Protein AF-A0A0F8YLY9-F1 (afdb_monomer)

Foldseek 3Di:
DDDDPPDDDPDDDDDPPDLDFWPDFDPDPPQGAWTQTSVCAIEGRDDDPDNYYYDDDDDADEDCADDDADAPDKDWHWHDDPNDTWTWIADSVGDIDTDD

Secondary structure (DSSP, 8-state):
---BTTB-----SS----SSSEEEEES-TTS-SEEEETTS-EEESS--SSSEEESS-----EESSPPPPBTTB-EEEEEEETTEEEEEEE-TT--EEE--

pLDDT: mean 84.48, std 15.86, range [49.5, 98.38]

Sequence (100 aa):
MIFGNNGIVFSTKAAAAETAGNEFNWDAAPNQKMIIQNDGKVGIGIAPKTLFTVEGTITLKEQAAADGDTAGYGQIWVKDNAGTTELWFTTDAGADTKIV

Radius of gyration: 18.36 Å; Cα contacts (8 Å, |Δi|>4): 163; chains: 1; bounding box: 36×34×47 Å

Structure (mmCIF, N/CA/C/O backbone):
data_AF-A0A0F8YLY9-F1
#
_entry.id   AF-A0A0F8YLY9-F1
#
loop_
_atom_site.group_PDB
_atom_site.id
_atom_site.type_symbol
_atom_site.label_atom_id
_atom_site.label_alt_id
_atom_site.label_comp_id
_atom_site.label_asym_id
_atom_site.label_entity_id
_atom_site.label_seq_id
_atom_site.pdbx_PDB_ins_code
_atom_site.Cartn_x
_atom_site.Cartn_y
_atom_site.Cartn_z
_atom_site.occupancy
_atom_site.B_iso_or_equiv
_atom_site.auth_seq_id
_atom_site.auth_comp_id
_atom_site.auth_asym_id
_atom_site.auth_atom_id
_atom_site.pdbx_PDB_model_num
ATOM 1 N N . MET A 1 1 ? 3.164 12.873 -31.960 1.00 57.22 1 MET A N 1
ATOM 2 C CA . MET A 1 1 ? 2.595 12.947 -30.597 1.00 57.22 1 MET A CA 1
ATOM 3 C C . MET A 1 1 ? 1.630 14.116 -30.548 1.00 57.22 1 MET A C 1
ATOM 5 O O . MET A 1 1 ? 2.000 15.186 -31.011 1.00 57.22 1 MET A O 1
ATOM 9 N N . ILE A 1 2 ? 0.402 13.911 -30.067 1.00 56.88 2 ILE A N 1
ATOM 10 C CA . ILE A 1 2 ? -0.565 15.000 -29.873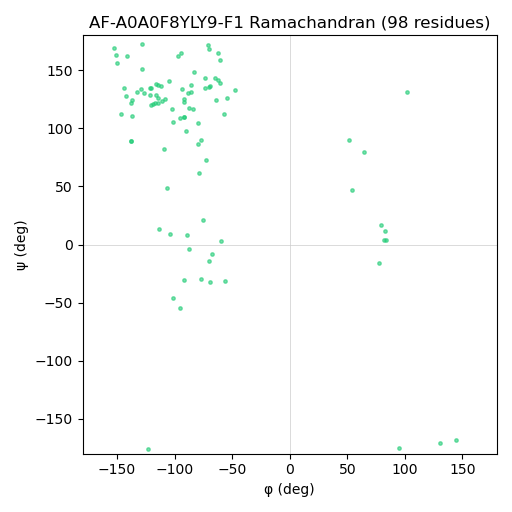 1.00 56.88 2 ILE A CA 1
ATOM 11 C C . ILE A 1 2 ? -0.452 15.427 -28.409 1.00 56.88 2 ILE A C 1
ATOM 13 O O . ILE A 1 2 ? -0.842 14.675 -27.522 1.00 56.88 2 ILE A O 1
ATOM 17 N N . PHE A 1 3 ? 0.109 16.608 -28.163 1.00 63.72 3 PHE A N 1
ATOM 18 C CA . PHE A 1 3 ? 0.046 17.274 -26.864 1.00 63.72 3 PHE A CA 1
ATOM 19 C C . PHE A 1 3 ? -1.204 18.162 -26.873 1.00 63.72 3 PHE A C 1
ATOM 21 O O . PHE A 1 3 ? -1.193 19.239 -27.462 1.00 63.72 3 PHE A O 1
ATOM 28 N N . GLY A 1 4 ? -2.306 17.681 -26.301 1.00 64.25 4 GLY A N 1
ATOM 29 C CA . GLY A 1 4 ? -3.533 18.461 -26.111 1.00 64.25 4 GLY A CA 1
ATOM 30 C C . GLY A 1 4 ? -4.011 18.392 -24.660 1.00 64.25 4 GLY A C 1
ATOM 31 O O . GLY A 1 4 ? -3.491 17.597 -23.879 1.00 64.25 4 GLY A O 1
ATOM 32 N N . ASN A 1 5 ? -5.033 19.180 -24.307 1.00 59.75 5 ASN A N 1
ATOM 33 C CA . ASN A 1 5 ? -5.590 19.319 -22.946 1.00 59.75 5 ASN A CA 1
ATOM 34 C C . ASN A 1 5 ? -6.136 18.020 -22.300 1.00 59.75 5 ASN A C 1
ATOM 36 O O . ASN A 1 5 ? -6.653 18.076 -21.189 1.00 59.75 5 ASN A O 1
ATOM 40 N N . ASN A 1 6 ? -6.011 16.865 -22.963 1.00 62.00 6 ASN A N 1
ATOM 41 C CA . ASN A 1 6 ? -6.535 15.567 -22.528 1.00 62.00 6 ASN A CA 1
ATOM 42 C C . ASN A 1 6 ? -5.434 14.533 -22.194 1.00 62.00 6 ASN A C 1
ATOM 44 O O . ASN A 1 6 ? -5.736 13.352 -22.046 1.00 62.00 6 ASN A O 1
ATOM 48 N N . GLY A 1 7 ? -4.169 14.954 -22.064 1.00 60.94 7 GLY A N 1
ATOM 49 C CA . GLY A 1 7 ? -3.064 14.099 -21.607 1.00 60.94 7 GLY A CA 1
ATOM 50 C C . GLY A 1 7 ? -2.237 13.447 -22.722 1.00 60.94 7 GLY A C 1
ATOM 51 O O . GLY A 1 7 ?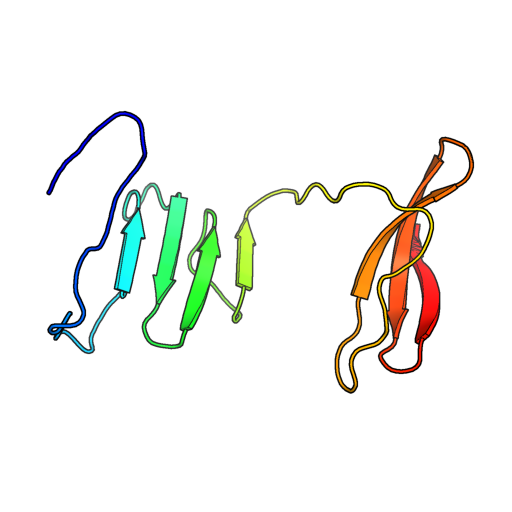 -2.403 13.733 -23.908 1.00 60.94 7 GLY A O 1
ATOM 52 N N . ILE A 1 8 ? -1.289 12.594 -22.323 1.00 73.06 8 ILE A N 1
ATOM 53 C CA . ILE A 1 8 ? -0.389 11.869 -23.231 1.00 73.06 8 ILE A CA 1
ATOM 54 C C . ILE A 1 8 ? -1.063 10.556 -23.657 1.00 73.06 8 ILE A C 1
ATOM 56 O O . ILE A 1 8 ? -1.313 9.692 -22.822 1.00 73.06 8 ILE A O 1
ATOM 60 N N . VAL A 1 9 ? -1.335 10.382 -24.956 1.00 63.72 9 VAL A N 1
ATOM 61 C CA 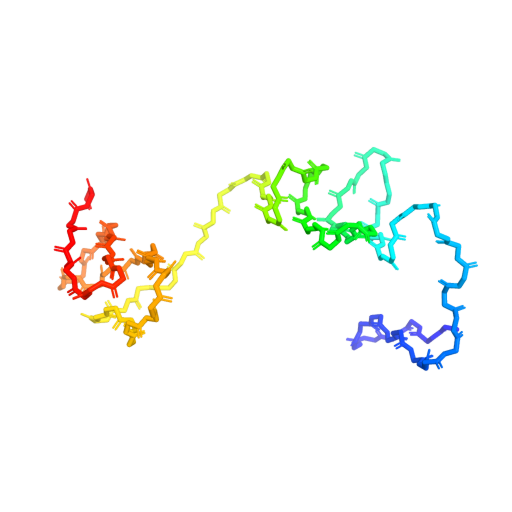. VAL A 1 9 ? -1.887 9.134 -25.519 1.00 63.72 9 VAL A CA 1
ATOM 62 C C . VAL A 1 9 ? -0.773 8.326 -26.186 1.00 63.72 9 VAL A C 1
ATOM 64 O O . VAL A 1 9 ? -0.344 8.649 -27.298 1.00 63.72 9 VAL A O 1
ATOM 67 N N . PHE A 1 10 ? -0.332 7.242 -25.544 1.00 68.75 10 PHE A N 1
ATOM 68 C CA . PHE A 1 10 ? 0.511 6.229 -26.186 1.00 68.75 10 PHE A CA 1
ATOM 69 C C . PHE A 1 10 ? -0.368 5.350 -27.071 1.00 68.75 10 PHE A C 1
ATOM 71 O O . PHE A 1 10 ? -0.964 4.373 -26.624 1.00 68.75 10 PHE A O 1
ATOM 78 N N . SER A 1 11 ? -0.523 5.747 -28.333 1.00 58.72 11 SER A N 1
ATOM 79 C CA . SER A 1 11 ? -1.299 4.979 -29.300 1.00 58.72 11 SER A CA 1
ATOM 80 C C . SER A 1 11 ? -0.403 4.002 -30.065 1.00 58.72 11 SER A C 1
ATOM 82 O O . SER A 1 11 ? 0.518 4.390 -30.778 1.00 58.72 11 SER A O 1
ATOM 84 N N . THR A 1 12 ? -0.792 2.731 -29.962 1.00 49.50 12 THR A N 1
ATOM 85 C CA . THR A 1 12 ? -0.491 1.571 -30.818 1.00 49.50 12 THR A CA 1
ATOM 86 C C . THR A 1 12 ? 0.574 0.564 -30.361 1.00 49.50 12 THR A C 1
ATOM 88 O O . THR A 1 12 ? 1.694 0.867 -29.967 1.00 49.50 12 THR A O 1
ATOM 91 N N . LYS A 1 13 ? 0.141 -0.700 -30.457 1.00 60.00 13 LYS A N 1
ATOM 92 C CA . LYS A 1 13 ? 0.804 -1.968 -30.139 1.00 60.00 13 LYS A CA 1
ATOM 93 C C . LYS A 1 13 ? 1.769 -2.378 -31.263 1.00 60.00 13 LYS A C 1
ATOM 95 O O . LYS A 1 13 ? 1.577 -3.410 -31.900 1.00 60.00 13 LYS A O 1
ATOM 100 N N . ALA A 1 14 ? 2.783 -1.565 -31.534 1.00 51.97 14 ALA A N 1
ATOM 101 C CA . ALA A 1 14 ? 3.901 -1.942 -32.395 1.00 51.97 14 ALA A CA 1
ATOM 102 C C . ALA A 1 14 ? 5.204 -1.448 -31.756 1.00 51.97 14 ALA A C 1
ATOM 104 O O . ALA A 1 14 ? 5.634 -0.330 -31.996 1.00 51.97 14 ALA A O 1
ATOM 105 N N . ALA A 1 15 ? 5.782 -2.303 -30.908 1.00 52.19 15 ALA A N 1
ATOM 106 C CA . ALA A 1 15 ? 7.158 -2.233 -30.426 1.00 52.19 15 ALA A CA 1
ATOM 107 C C . ALA A 1 15 ? 7.619 -0.881 -29.838 1.00 52.19 15 ALA A C 1
ATOM 109 O O . ALA A 1 15 ? 8.311 -0.111 -30.497 1.00 52.19 15 ALA A O 1
ATOM 110 N N . ALA A 1 16 ? 7.438 -0.689 -28.528 1.00 52.62 16 ALA A N 1
ATOM 111 C CA . ALA A 1 16 ? 8.544 -0.114 -27.760 1.00 52.62 16 ALA A CA 1
ATOM 112 C C . ALA A 1 16 ? 9.612 -1.215 -27.628 1.00 52.62 16 ALA A C 1
ATOM 114 O O . ALA A 1 16 ? 9.727 -1.886 -26.608 1.00 52.62 16 ALA A O 1
ATOM 115 N N . ALA A 1 17 ? 10.306 -1.507 -28.728 1.00 64.31 17 ALA A N 1
ATOM 116 C CA . ALA A 1 17 ? 11.495 -2.338 -28.696 1.00 64.31 17 ALA A CA 1
ATOM 117 C C . ALA A 1 17 ? 12.659 -1.469 -28.218 1.00 64.31 17 ALA A C 1
ATOM 119 O O . ALA A 1 17 ? 13.378 -0.904 -29.028 1.00 64.31 17 ALA A O 1
ATOM 120 N N . GLU A 1 18 ? 12.817 -1.383 -26.901 1.00 54.38 18 GLU A N 1
ATOM 121 C CA . GLU A 1 18 ? 14.116 -1.473 -26.237 1.00 54.38 18 GLU A CA 1
ATOM 122 C C . GLU A 1 18 ? 13.889 -2.161 -24.892 1.00 54.38 18 GLU A C 1
ATOM 124 O O . GLU A 1 18 ? 13.249 -1.634 -23.992 1.00 54.38 18 GLU A O 1
ATOM 129 N N . THR A 1 19 ? 14.410 -3.378 -24.754 1.00 53.88 19 THR A N 1
ATOM 130 C CA . THR A 1 19 ? 14.319 -4.208 -23.541 1.00 53.88 19 THR A CA 1
ATOM 131 C C . THR A 1 19 ? 15.277 -3.723 -22.437 1.00 53.88 19 THR A C 1
ATOM 133 O O . THR A 1 19 ? 15.650 -4.479 -21.546 1.00 53.88 19 THR A O 1
ATOM 136 N N . ALA A 1 20 ? 15.708 -2.461 -22.494 1.00 56.50 20 ALA A N 1
ATOM 137 C CA . ALA A 1 20 ? 16.645 -1.853 -21.561 1.00 56.50 20 ALA A CA 1
ATOM 138 C C . ALA A 1 20 ? 16.174 -0.434 -21.202 1.00 56.50 20 ALA A C 1
ATOM 140 O O . ALA A 1 20 ? 16.537 0.530 -21.863 1.00 56.50 20 ALA A O 1
ATOM 141 N N . GLY A 1 21 ? 15.354 -0.294 -20.156 1.00 63.47 21 GLY A N 1
ATOM 142 C CA . GLY A 1 21 ? 14.910 1.016 -19.674 1.00 63.47 21 GLY A CA 1
ATOM 143 C C . GLY A 1 21 ? 13.475 1.039 -19.156 1.00 63.47 21 GLY A C 1
ATOM 144 O O . GLY A 1 21 ? 12.873 -0.004 -18.933 1.00 63.47 21 GLY A O 1
ATOM 145 N N . ASN A 1 22 ? 12.959 2.249 -18.939 1.00 63.09 22 ASN A N 1
ATOM 146 C CA . ASN A 1 22 ? 11.586 2.496 -18.493 1.00 63.09 22 ASN A CA 1
ATOM 147 C C . ASN A 1 22 ? 10.633 2.551 -19.702 1.00 63.09 22 ASN A C 1
ATOM 149 O O . ASN A 1 22 ? 10.885 3.314 -20.634 1.00 63.09 22 ASN A O 1
ATOM 153 N N . GLU A 1 23 ? 9.510 1.837 -19.652 1.00 73.00 23 GLU A N 1
ATOM 154 C CA . GLU A 1 23 ? 8.452 1.823 -20.677 1.00 73.00 23 GLU A CA 1
ATOM 155 C C . GLU A 1 23 ? 7.690 3.144 -20.732 1.00 73.00 23 GLU A C 1
ATOM 157 O O . GLU A 1 23 ? 7.227 3.567 -21.792 1.00 73.00 23 GLU A O 1
ATOM 162 N N . PHE A 1 24 ? 7.552 3.803 -19.582 1.00 74.25 24 PHE A N 1
ATOM 163 C CA . PHE A 1 24 ? 6.987 5.138 -19.470 1.00 74.25 24 PHE A CA 1
ATOM 164 C C . PHE A 1 24 ? 7.746 5.927 -18.408 1.00 74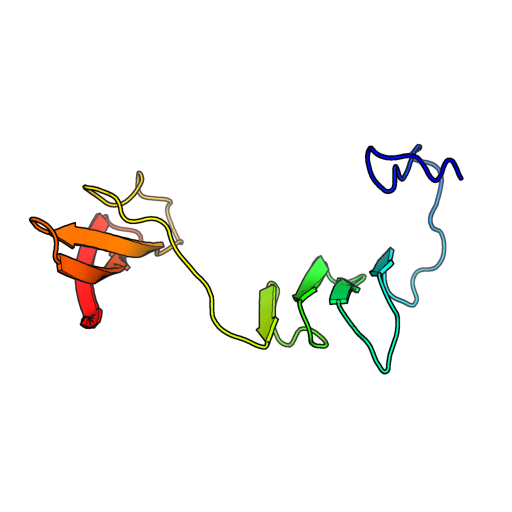.25 24 PHE A C 1
ATOM 166 O O . PHE A 1 24 ? 7.906 5.482 -17.271 1.00 74.25 24 PHE A O 1
ATOM 173 N N . ASN A 1 25 ? 8.211 7.116 -18.780 1.00 67.75 25 ASN A N 1
ATOM 174 C CA . ASN A 1 25 ? 8.918 8.019 -17.886 1.00 67.75 25 ASN A CA 1
ATOM 175 C C . ASN A 1 25 ? 8.412 9.443 -18.111 1.00 67.75 25 ASN A C 1
ATOM 177 O O . ASN A 1 25 ? 8.657 10.033 -19.167 1.00 67.75 25 ASN A O 1
ATOM 181 N N . TRP A 1 26 ? 7.696 9.984 -17.129 1.00 75.88 26 TRP A N 1
ATOM 182 C CA . TRP A 1 26 ? 7.281 11.380 -17.134 1.00 75.88 26 TRP A CA 1
ATOM 183 C C . TRP A 1 26 ? 8.179 12.177 -16.190 1.00 75.88 26 TRP A C 1
ATOM 185 O O . TRP A 1 26 ? 8.157 11.957 -14.980 1.00 75.88 26 TRP A O 1
ATOM 195 N N . ASP A 1 27 ? 8.913 13.128 -16.779 1.00 67.56 27 ASP A N 1
ATOM 196 C CA . ASP A 1 27 ? 9.871 14.014 -16.110 1.00 67.56 27 ASP A CA 1
ATOM 197 C C . ASP A 1 27 ? 11.045 13.202 -15.533 1.00 67.56 27 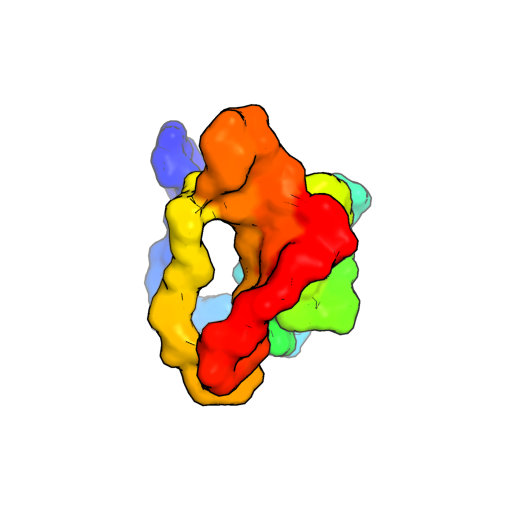ASP A C 1
ATOM 199 O O . ASP A 1 27 ? 11.067 12.804 -14.376 1.00 67.56 27 ASP A O 1
ATOM 203 N N . ALA A 1 28 ? 11.992 12.834 -16.402 1.00 62.81 28 ALA A N 1
ATOM 204 C CA . ALA A 1 28 ? 13.112 11.965 -16.047 1.00 62.81 28 ALA A CA 1
ATOM 205 C C . ALA A 1 28 ? 14.025 12.594 -14.972 1.00 62.81 28 ALA A C 1
ATOM 207 O O . ALA A 1 28 ? 13.974 13.795 -14.704 1.00 62.81 28 ALA A O 1
ATOM 208 N N . ALA A 1 29 ? 14.886 11.774 -14.355 1.00 64.00 29 ALA A N 1
ATOM 209 C CA . ALA A 1 29 ? 15.810 12.221 -13.311 1.00 64.00 29 ALA A CA 1
ATOM 210 C C . ALA A 1 29 ? 16.555 13.515 -13.720 1.00 64.00 29 ALA A C 1
ATOM 212 O O . ALA A 1 29 ? 17.061 13.588 -14.843 1.00 64.00 29 ALA A O 1
ATOM 213 N N . PRO A 1 30 ? 16.635 14.527 -12.836 1.00 63.31 30 PRO A N 1
ATOM 214 C CA . PRO A 1 30 ? 16.404 14.454 -11.389 1.00 63.31 30 PRO A CA 1
ATOM 215 C C . PRO A 1 30 ? 14.947 14.639 -10.918 1.00 63.31 30 PRO A C 1
ATOM 217 O O . PRO A 1 30 ? 14.696 14.480 -9.730 1.00 63.31 30 PRO A O 1
ATOM 220 N N . ASN A 1 31 ? 13.985 14.935 -11.799 1.00 67.88 31 ASN A N 1
ATOM 221 C CA . ASN A 1 31 ? 12.632 15.368 -11.410 1.00 67.88 31 ASN A CA 1
ATOM 222 C C . ASN A 1 31 ? 11.556 14.285 -11.620 1.00 67.88 31 ASN A C 1
ATOM 224 O O . ASN A 1 31 ? 10.500 14.563 -12.182 1.00 67.88 31 ASN A O 1
ATOM 228 N N . GLN A 1 32 ? 11.816 13.061 -11.148 1.00 72.38 32 GLN A N 1
ATOM 229 C CA . GLN A 1 32 ? 10.956 11.885 -11.361 1.00 72.38 32 GLN A CA 1
ATOM 230 C C . GLN A 1 32 ? 9.528 12.110 -10.845 1.00 72.38 32 GLN A C 1
ATOM 232 O O . GLN A 1 32 ? 9.310 12.188 -9.641 1.00 72.38 32 GLN A O 1
ATOM 237 N N . LYS A 1 33 ? 8.533 12.179 -11.743 1.00 83.50 33 LYS A N 1
ATOM 238 C CA . LYS A 1 33 ? 7.113 12.250 -11.345 1.00 83.50 33 LYS A CA 1
ATOM 239 C C . LYS A 1 33 ? 6.453 10.878 -11.336 1.00 83.50 33 LYS A C 1
ATOM 241 O O . LYS A 1 33 ? 5.920 10.477 -10.307 1.00 83.50 33 LYS A O 1
ATOM 246 N N . MET A 1 34 ? 6.514 10.151 -12.451 1.00 89.38 34 MET A N 1
ATOM 247 C CA . MET A 1 34 ? 6.021 8.774 -12.554 1.00 89.38 34 MET A CA 1
ATOM 248 C C . MET A 1 34 ? 6.917 7.950 -13.478 1.00 89.38 34 MET A C 1
ATOM 250 O O . MET A 1 34 ? 7.253 8.391 -14.580 1.00 89.38 34 MET A O 1
ATOM 254 N N . ILE A 1 35 ? 7.254 6.739 -13.036 1.00 86.56 35 ILE A N 1
ATOM 255 C CA . ILE A 1 35 ? 8.061 5.769 -13.777 1.00 86.56 35 ILE A CA 1
ATOM 256 C C . ILE A 1 35 ? 7.341 4.426 -13.806 1.00 86.56 35 ILE A C 1
ATOM 258 O O . ILE A 1 35 ? 6.897 3.949 -12.764 1.00 86.56 35 ILE A O 1
ATOM 262 N N . ILE A 1 36 ? 7.288 3.805 -14.982 1.00 89.88 36 ILE A N 1
ATOM 263 C CA . ILE A 1 36 ? 6.989 2.381 -15.160 1.00 89.88 36 ILE A CA 1
ATOM 264 C C . ILE A 1 36 ? 8.253 1.719 -15.719 1.00 89.88 36 ILE A C 1
ATOM 266 O O . ILE A 1 36 ? 8.761 2.165 -16.749 1.00 89.88 36 ILE A O 1
ATOM 270 N N . GLN A 1 37 ? 8.775 0.719 -15.005 1.00 87.62 37 GLN A N 1
ATOM 271 C CA . GLN A 1 37 ? 9.979 -0.041 -15.359 1.00 87.62 37 GLN A CA 1
ATOM 272 C C . GLN A 1 37 ? 9.642 -1.357 -16.071 1.00 87.62 37 GLN A C 1
ATOM 274 O O . GLN A 1 37 ? 8.533 -1.881 -15.932 1.00 87.62 37 GLN A O 1
ATOM 279 N N . ASN A 1 38 ? 10.639 -1.928 -16.757 1.00 84.44 38 ASN A N 1
ATOM 280 C CA . ASN A 1 38 ? 10.469 -3.115 -17.605 1.00 84.44 38 ASN A CA 1
ATOM 281 C C . ASN A 1 38 ? 10.200 -4.415 -16.859 1.00 84.44 38 ASN A C 1
ATOM 283 O O . ASN A 1 38 ? 9.730 -5.395 -17.435 1.00 84.44 38 ASN A O 1
ATOM 287 N N . ASP A 1 39 ? 10.439 -4.400 -15.556 1.00 88.06 39 ASP A N 1
ATOM 288 C CA . ASP A 1 39 ? 10.066 -5.452 -14.626 1.00 88.06 39 ASP A CA 1
ATOM 289 C C . ASP A 1 39 ? 8.653 -5.251 -14.041 1.00 88.06 39 ASP A C 1
ATOM 291 O O . ASP A 1 39 ? 8.242 -5.982 -13.140 1.00 88.06 39 ASP A O 1
ATOM 295 N N . GLY A 1 40 ? 7.897 -4.277 -14.557 1.00 88.81 40 GLY A N 1
ATOM 296 C CA . GLY A 1 40 ? 6.521 -3.972 -14.171 1.00 88.81 40 GLY A CA 1
ATOM 297 C C . GLY A 1 40 ? 6.387 -3.082 -12.936 1.00 88.81 40 GLY A C 1
ATOM 298 O O . GLY A 1 40 ? 5.263 -2.835 -12.496 1.00 88.81 40 GLY A O 1
ATOM 299 N N . LYS A 1 41 ? 7.489 -2.592 -12.356 1.00 93.31 41 LYS A N 1
ATOM 300 C CA . LYS A 1 41 ? 7.423 -1.714 -11.183 1.00 93.31 41 LYS A CA 1
ATOM 301 C C . LYS A 1 41 ? 6.943 -0.313 -11.536 1.00 93.31 41 LYS A C 1
ATOM 303 O O . LYS A 1 41 ? 7.347 0.265 -12.543 1.00 93.31 41 LYS A O 1
ATOM 308 N N . VAL A 1 42 ? 6.156 0.266 -10.635 1.00 94.44 42 VAL A N 1
ATOM 309 C CA . VAL A 1 42 ? 5.641 1.632 -10.731 1.00 94.44 42 VAL A CA 1
ATOM 310 C C . VAL A 1 42 ? 6.167 2.474 -9.571 1.00 94.44 42 VAL A C 1
ATOM 312 O O . VAL A 1 42 ? 5.948 2.154 -8.402 1.00 94.44 42 VAL A O 1
ATOM 315 N N . GLY A 1 43 ? 6.858 3.564 -9.898 1.00 93.25 43 GLY A N 1
ATOM 316 C CA . GLY A 1 43 ? 7.344 4.560 -8.945 1.00 93.25 43 GLY A CA 1
ATOM 317 C C . GLY A 1 43 ? 6.658 5.908 -9.142 1.00 93.25 43 GLY A C 1
ATOM 318 O O . GLY A 1 43 ? 6.502 6.352 -10.280 1.00 93.25 43 GLY A O 1
ATOM 319 N N . ILE A 1 44 ? 6.271 6.572 -8.051 1.00 93.81 44 ILE A N 1
ATOM 320 C CA . ILE A 1 44 ? 5.787 7.962 -8.053 1.00 93.81 44 ILE A CA 1
ATOM 321 C C . ILE A 1 44 ? 6.711 8.784 -7.158 1.00 93.81 44 ILE A C 1
ATOM 323 O O . ILE A 1 44 ? 6.862 8.466 -5.979 1.00 93.81 44 ILE A O 1
ATOM 327 N N . GLY A 1 45 ? 7.353 9.812 -7.716 1.00 92.06 45 GLY A N 1
ATOM 328 C CA . GLY A 1 45 ? 8.348 10.625 -7.002 1.00 92.06 45 GLY A CA 1
ATOM 329 C C . GLY A 1 45 ? 9.732 9.979 -6.845 1.00 92.06 45 GLY A C 1
ATOM 330 O O . GLY A 1 45 ? 10.690 10.685 -6.570 1.00 92.06 45 GLY A O 1
ATOM 331 N N . ILE A 1 46 ? 9.856 8.661 -7.055 1.00 91.38 46 ILE A N 1
ATOM 332 C CA . ILE A 1 46 ? 11.054 7.876 -6.722 1.00 91.38 46 ILE A CA 1
ATOM 333 C C . ILE A 1 46 ? 11.243 6.685 -7.669 1.00 91.38 46 ILE A C 1
ATOM 335 O O . ILE A 1 46 ? 10.281 6.162 -8.239 1.00 91.38 46 ILE A O 1
ATOM 339 N N . ALA A 1 47 ? 12.479 6.199 -7.801 1.00 89.75 47 ALA A N 1
ATOM 340 C CA . ALA A 1 47 ? 12.746 4.891 -8.393 1.00 89.75 47 ALA A CA 1
ATOM 341 C C . ALA A 1 47 ? 12.133 3.771 -7.519 1.00 89.75 47 ALA A C 1
ATOM 343 O O . ALA A 1 47 ? 12.443 3.686 -6.327 1.00 89.75 47 ALA A O 1
ATOM 344 N N . PRO A 1 48 ? 11.270 2.900 -8.071 1.00 93.38 48 PRO A N 1
ATOM 345 C CA . PRO A 1 48 ? 10.525 1.948 -7.264 1.00 93.38 48 PRO A CA 1
ATOM 346 C C . PRO A 1 48 ? 11.402 0.840 -6.675 1.00 93.38 48 PRO A C 1
ATOM 348 O O . PRO A 1 48 ? 12.226 0.230 -7.357 1.00 93.38 48 PRO A O 1
ATOM 351 N N . LYS A 1 49 ? 11.186 0.548 -5.389 1.00 94.62 49 LYS A N 1
ATOM 352 C CA . LYS A 1 49 ? 11.860 -0.539 -4.660 1.00 94.62 49 LYS A CA 1
ATOM 353 C C . LYS A 1 49 ? 11.065 -1.847 -4.722 1.00 94.62 49 LYS A C 1
ATOM 355 O O . LYS A 1 49 ? 11.647 -2.929 -4.700 1.00 94.62 49 LYS A O 1
ATOM 360 N N . THR A 1 50 ? 9.744 -1.742 -4.804 1.00 96.56 50 THR A N 1
ATOM 361 C CA . THR A 1 50 ? 8.773 -2.843 -4.927 1.00 96.56 50 THR A CA 1
ATOM 362 C C . THR A 1 50 ? 7.924 -2.637 -6.187 1.00 96.56 50 THR A C 1
ATOM 364 O 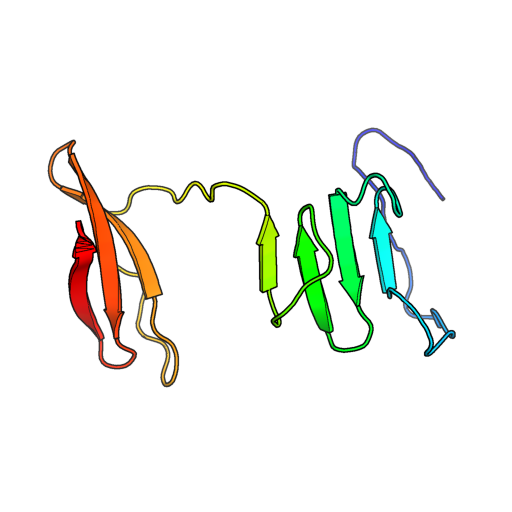O . THR A 1 50 ? 8.172 -1.699 -6.940 1.00 96.56 50 THR A O 1
ATOM 367 N N . LEU A 1 51 ? 6.919 -3.488 -6.437 1.00 96.56 51 LEU A N 1
ATOM 368 C CA . LEU A 1 51 ? 6.003 -3.307 -7.576 1.00 96.56 51 LEU A CA 1
ATOM 369 C C . LEU A 1 51 ? 5.303 -1.942 -7.579 1.00 96.56 51 LEU A C 1
ATOM 371 O O . LEU A 1 51 ? 5.047 -1.403 -8.648 1.00 96.56 51 LEU A O 1
ATOM 375 N N . PHE A 1 52 ? 5.041 -1.365 -6.405 1.00 95.62 52 PHE A N 1
ATOM 376 C CA . PHE A 1 52 ? 4.513 -0.013 -6.274 1.00 95.62 52 PHE A CA 1
ATOM 377 C C . PHE A 1 52 ? 5.222 0.726 -5.141 1.00 95.62 52 PHE A C 1
ATOM 379 O O . PHE A 1 52 ? 5.216 0.275 -3.995 1.00 95.62 52 PHE A O 1
AT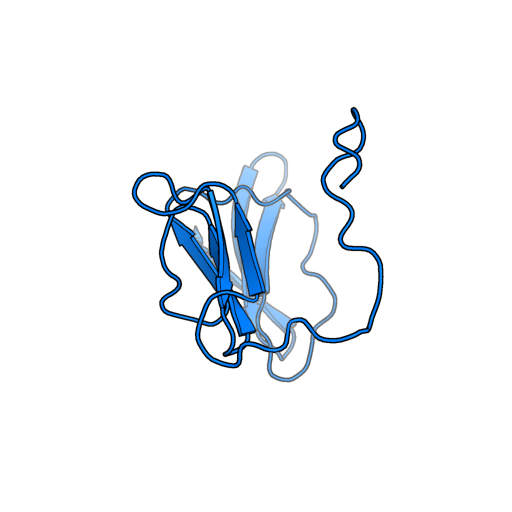OM 386 N N . THR A 1 53 ? 5.855 1.854 -5.448 1.00 96.31 53 THR A N 1
ATOM 387 C CA . THR A 1 53 ? 6.525 2.707 -4.459 1.00 96.31 53 THR A CA 1
ATOM 388 C C . THR A 1 53 ? 6.132 4.161 -4.687 1.00 96.31 53 THR A C 1
ATOM 390 O O . THR A 1 53 ? 6.217 4.667 -5.804 1.00 96.31 53 THR A O 1
ATOM 393 N N . VAL A 1 54 ? 5.730 4.841 -3.617 1.00 95.62 54 VAL A N 1
ATOM 394 C CA . VAL A 1 54 ? 5.382 6.265 -3.627 1.00 95.62 54 VAL A CA 1
ATOM 395 C C . VAL A 1 54 ? 6.282 6.976 -2.629 1.00 95.62 54 VAL A C 1
ATOM 397 O O . VAL A 1 54 ? 6.370 6.556 -1.476 1.00 95.62 54 VAL A O 1
ATOM 400 N N . GLU A 1 55 ? 6.943 8.045 -3.059 1.00 94.88 55 GLU A N 1
ATOM 401 C CA . GLU A 1 55 ? 7.605 8.980 -2.153 1.00 94.88 55 GLU A CA 1
ATOM 402 C C . GLU A 1 55 ? 6.634 10.108 -1.792 1.00 94.88 55 GLU A C 1
ATOM 404 O O . GLU A 1 55 ? 6.262 10.927 -2.630 1.00 94.88 55 GLU A O 1
ATOM 409 N N . GLY A 1 56 ? 6.184 10.112 -0.535 1.00 94.00 56 GLY A N 1
ATOM 410 C CA . GLY A 1 56 ? 5.215 11.073 -0.014 1.00 94.00 56 GLY A CA 1
ATOM 411 C C . GLY A 1 56 ? 4.058 10.415 0.737 1.00 94.00 56 GLY A C 1
ATOM 412 O O . GLY A 1 56 ? 4.075 9.221 1.035 1.00 94.00 56 GLY A O 1
ATOM 413 N N . THR A 1 57 ? 3.052 11.220 1.073 1.00 95.75 57 THR A N 1
ATOM 414 C CA . THR A 1 57 ? 1.827 10.758 1.733 1.00 95.75 57 THR A CA 1
ATOM 415 C C . THR A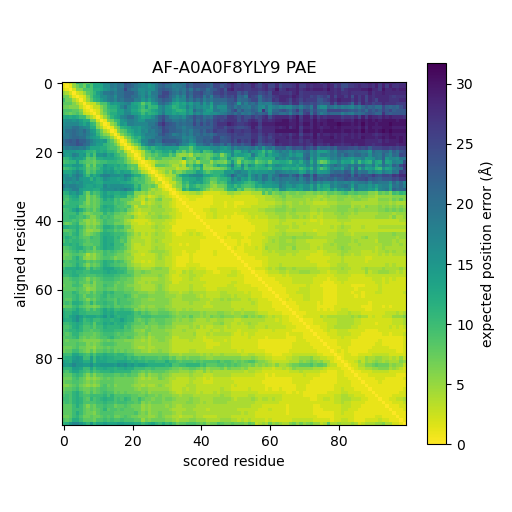 1 57 ? 0.827 10.201 0.721 1.00 95.75 57 THR A C 1
ATOM 417 O O . THR A 1 57 ? 0.742 10.666 -0.415 1.00 95.75 57 THR A O 1
ATOM 420 N N . ILE A 1 58 ? 0.034 9.217 1.150 1.00 95.94 58 ILE A N 1
ATOM 421 C CA . ILE A 1 58 ? -1.074 8.655 0.369 1.00 95.94 58 ILE A CA 1
ATOM 422 C C . ILE A 1 58 ? -2.378 9.059 1.053 1.00 95.94 58 ILE A C 1
ATOM 424 O O . ILE A 1 58 ? -2.576 8.765 2.230 1.00 95.94 58 ILE A O 1
ATOM 428 N N . THR A 1 59 ? -3.271 9.718 0.317 1.00 96.75 59 THR A N 1
ATOM 429 C CA . THR A 1 59 ? -4.638 9.981 0.778 1.00 96.75 59 THR A CA 1
ATOM 430 C C . THR A 1 59 ? -5.541 8.847 0.320 1.00 96.75 59 THR A C 1
ATOM 432 O O . THR A 1 59 ? -5.622 8.563 -0.875 1.00 96.75 59 THR A O 1
ATOM 435 N N . LEU A 1 60 ? -6.244 8.226 1.262 1.00 97.00 60 LEU A N 1
ATOM 436 C CA . LEU A 1 60 ? -7.256 7.208 1.000 1.00 97.00 60 LEU A CA 1
ATOM 437 C C . LEU A 1 60 ? -8.623 7.783 1.369 1.00 97.00 60 LEU A C 1
ATOM 439 O O . LEU A 1 60 ? -8.760 8.453 2.392 1.00 97.00 60 LEU A O 1
ATOM 443 N N . LYS A 1 61 ? -9.626 7.559 0.519 1.00 96.50 61 LYS A N 1
ATOM 444 C CA . LYS A 1 61 ? -10.996 7.994 0.799 1.00 96.50 61 LYS A CA 1
ATOM 445 C C . LYS A 1 61 ? -11.566 7.153 1.943 1.00 96.50 61 LYS A C 1
ATOM 447 O O . LYS A 1 61 ? -11.416 5.935 1.927 1.00 96.50 61 LYS A O 1
ATOM 452 N N . GLU A 1 62 ? -12.240 7.801 2.889 1.00 97.44 62 GLU A N 1
ATOM 453 C CA . GLU A 1 62 ? -12.955 7.097 3.953 1.00 97.44 62 GLU A CA 1
ATOM 454 C C . GLU A 1 62 ? -14.117 6.273 3.382 1.00 97.44 62 GLU A C 1
ATOM 456 O O . GLU A 1 62 ? -14.803 6.696 2.442 1.00 97.44 62 GLU A O 1
ATOM 461 N N . GLN A 1 63 ? -14.343 5.099 3.962 1.00 96.88 63 GLN A N 1
ATOM 462 C CA . GLN A 1 63 ? -15.432 4.200 3.593 1.00 96.88 63 GLN A CA 1
ATOM 463 C C . GLN A 1 63 ? -16.054 3.524 4.818 1.00 96.88 63 GLN A C 1
ATOM 465 O O . GLN A 1 63 ? -15.470 3.496 5.898 1.00 96.88 63 GLN A O 1
ATOM 470 N N . ALA A 1 64 ? -17.265 2.987 4.661 1.00 95.81 64 ALA A N 1
ATOM 471 C CA . ALA A 1 64 ? -18.010 2.386 5.771 1.00 95.81 64 ALA A CA 1
ATOM 472 C C . ALA A 1 64 ? -17.497 0.984 6.159 1.00 95.81 64 ALA A C 1
ATOM 474 O O . ALA A 1 64 ? -17.607 0.579 7.318 1.00 95.81 64 ALA A O 1
ATOM 475 N N . ALA A 1 65 ? -16.950 0.246 5.192 1.00 96.12 65 ALA A N 1
ATOM 476 C CA . ALA A 1 65 ? -16.430 -1.109 5.340 1.00 96.12 65 ALA A CA 1
ATOM 477 C C . ALA A 1 65 ? -15.302 -1.350 4.325 1.00 96.12 65 ALA A C 1
ATOM 479 O O . ALA A 1 65 ? -15.187 -0.594 3.359 1.00 96.12 65 ALA A O 1
ATOM 480 N N . ALA A 1 66 ? -14.500 -2.393 4.544 1.00 97.25 66 ALA A N 1
ATOM 481 C CA . ALA A 1 66 ? -13.560 -2.892 3.547 1.00 97.25 66 ALA A CA 1
ATOM 482 C C . ALA A 1 66 ? -14.292 -3.362 2.276 1.00 97.25 66 ALA A C 1
ATOM 484 O O . ALA A 1 66 ? -15.485 -3.686 2.321 1.00 97.25 66 ALA A O 1
ATOM 485 N N . ASP A 1 67 ? -13.571 -3.427 1.156 1.00 97.00 67 ASP A N 1
ATOM 486 C CA . ASP A 1 67 ? -14.079 -4.089 -0.045 1.00 97.00 67 ASP A CA 1
ATOM 487 C C . ASP A 1 67 ? -14.109 -5.614 0.164 1.00 97.00 67 ASP A C 1
ATOM 489 O O . ASP A 1 67 ? -13.606 -6.142 1.158 1.00 97.00 67 ASP A O 1
ATOM 493 N N . GLY A 1 68 ? -14.708 -6.345 -0.780 1.00 95.56 68 GLY A N 1
ATOM 494 C CA . GLY A 1 68 ? -14.754 -7.806 -0.725 1.00 95.56 68 GLY A CA 1
ATOM 495 C C . GLY A 1 68 ? -13.360 -8.444 -0.725 1.00 95.56 68 GLY A C 1
ATOM 496 O O . GLY A 1 68 ? -12.474 -8.038 -1.481 1.00 95.56 68 GLY A O 1
ATOM 497 N N . ASP A 1 69 ? -13.188 -9.479 0.094 1.00 95.44 69 ASP A N 1
ATOM 498 C CA . ASP A 1 69 ? -11.902 -10.150 0.263 1.00 95.44 69 ASP A CA 1
ATOM 499 C C . ASP A 1 69 ? -11.402 -10.781 -1.038 1.00 95.44 69 ASP A C 1
ATOM 501 O O . ASP A 1 69 ? -12.156 -11.375 -1.815 1.00 95.44 69 ASP A O 1
ATOM 505 N N . THR A 1 70 ? -10.093 -10.689 -1.258 1.00 96.19 70 THR A N 1
ATOM 506 C CA . THR A 1 70 ? -9.416 -11.352 -2.373 1.00 96.19 70 THR A CA 1
ATOM 507 C C . THR A 1 70 ? -8.394 -12.329 -1.807 1.00 96.19 70 THR A C 1
ATOM 509 O O . THR A 1 70 ? -7.474 -11.926 -1.100 1.00 96.19 70 THR A O 1
ATOM 512 N N . ALA A 1 71 ? -8.532 -13.617 -2.130 1.00 96.88 71 ALA A N 1
ATOM 513 C CA . ALA A 1 71 ? -7.648 -14.660 -1.611 1.00 96.88 71 ALA A CA 1
ATOM 514 C C . ALA A 1 71 ? -6.167 -14.341 -1.889 1.00 96.88 71 ALA A C 1
ATOM 516 O O . ALA A 1 71 ? -5.782 -14.105 -3.036 1.00 96.88 71 ALA A O 1
ATOM 517 N N . GLY A 1 72 ? -5.342 -14.348 -0.839 1.00 97.50 72 GLY A N 1
ATOM 518 C CA . GLY A 1 72 ? -3.925 -13.989 -0.907 1.00 97.50 72 GLY A CA 1
ATOM 519 C C . GLY A 1 72 ? -3.620 -12.485 -0.865 1.00 97.50 72 GLY A C 1
ATOM 520 O O . GLY A 1 72 ? -2.448 -12.120 -0.968 1.00 97.50 72 GLY A O 1
ATOM 521 N N . TYR A 1 73 ? -4.622 -11.614 -0.697 1.00 97.25 73 TYR A N 1
ATOM 522 C CA . TYR A 1 73 ? -4.447 -10.162 -0.605 1.00 97.25 73 TYR A CA 1
ATOM 523 C C . TYR A 1 73 ? -5.108 -9.593 0.654 1.00 97.25 73 TYR A C 1
ATOM 525 O O . TYR A 1 73 ? -6.281 -9.836 0.916 1.00 97.25 73 TYR A O 1
ATOM 533 N N . GLY A 1 74 ? -4.355 -8.785 1.405 1.00 97.62 74 GLY A N 1
ATOM 534 C CA . GLY A 1 74 ? -4.899 -7.931 2.462 1.00 97.62 74 GLY A CA 1
ATOM 535 C C . GLY A 1 74 ? -5.187 -6.514 1.960 1.00 97.62 74 GLY A C 1
ATOM 536 O O . GLY A 1 74 ? -4.678 -6.100 0.916 1.00 97.62 74 GLY A O 1
ATOM 537 N N . GLN A 1 75 ? -5.967 -5.757 2.725 1.00 97.88 75 GLN A N 1
ATOM 538 C CA . GLN A 1 75 ? -6.415 -4.409 2.368 1.00 97.88 75 GLN A CA 1
ATOM 539 C C . GLN A 1 75 ? -5.942 -3.395 3.412 1.00 97.88 75 GLN A C 1
ATOM 541 O O . GLN A 1 75 ? -6.088 -3.636 4.606 1.00 97.88 75 GLN A O 1
ATOM 546 N N . ILE A 1 76 ? -5.416 -2.248 2.973 1.00 97.75 76 ILE A N 1
ATOM 547 C CA . ILE A 1 76 ? -5.182 -1.068 3.820 1.00 97.75 76 ILE A CA 1
ATOM 548 C C . ILE A 1 76 ? -6.211 -0.020 3.416 1.00 97.75 76 ILE A C 1
ATOM 550 O O . ILE A 1 76 ? -6.287 0.339 2.241 1.00 97.75 76 ILE A O 1
ATOM 554 N N . TRP A 1 77 ? -6.989 0.477 4.370 1.00 98.12 77 TRP A N 1
ATOM 555 C CA . TRP A 1 77 ? -8.081 1.402 4.085 1.00 98.12 77 TRP A CA 1
ATOM 556 C C . TRP A 1 77 ? -8.380 2.321 5.267 1.00 98.12 77 TRP A C 1
ATOM 558 O O . TRP A 1 77 ? -7.868 2.131 6.369 1.00 98.12 77 TRP A O 1
ATOM 568 N N . VAL A 1 78 ? -9.198 3.344 5.023 1.00 98.12 78 VAL A N 1
ATOM 569 C CA . VAL A 1 78 ? -9.609 4.306 6.046 1.00 98.12 78 VAL A CA 1
ATOM 570 C C . VAL A 1 78 ? -11.103 4.170 6.290 1.00 98.12 78 VAL A C 1
ATOM 572 O O . VAL A 1 78 ? -11.895 4.239 5.347 1.00 98.12 78 VAL A O 1
ATOM 575 N N . LYS A 1 79 ? -11.488 3.979 7.551 1.00 98.00 79 LYS A N 1
ATOM 576 C CA . LYS A 1 79 ? -12.888 3.866 7.956 1.00 98.00 79 LYS A CA 1
ATOM 577 C C . LYS A 1 79 ? -13.434 5.220 8.378 1.00 98.00 79 LYS A C 1
ATOM 579 O O . LYS A 1 79 ? -12.799 5.896 9.186 1.00 98.00 79 LYS A O 1
ATOM 584 N N . ASP A 1 80 ? -14.623 5.558 7.885 1.00 96.56 80 ASP A N 1
ATOM 585 C CA . ASP A 1 80 ? -15.456 6.593 8.504 1.00 96.56 80 ASP A CA 1
ATOM 586 C C . ASP A 1 80 ? -16.175 5.970 9.705 1.00 96.56 80 ASP A C 1
ATOM 588 O O . ASP A 1 80 ? -17.112 5.178 9.556 1.00 96.56 80 ASP A O 1
ATOM 592 N N . ASN A 1 81 ? -15.704 6.295 10.908 1.00 93.25 81 ASN A N 1
ATOM 593 C CA . ASN A 1 81 ? -16.354 5.900 12.150 1.00 93.25 81 ASN A CA 1
ATOM 594 C C . ASN A 1 81 ? -16.989 7.125 12.813 1.00 93.25 81 ASN A C 1
ATOM 596 O O . ASN A 1 81 ? 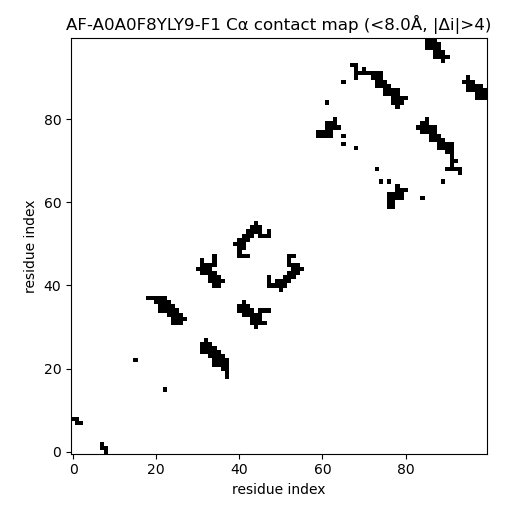-16.413 7.745 13.710 1.00 93.25 81 ASN A O 1
ATOM 600 N N . ALA A 1 82 ? -18.185 7.479 12.339 1.00 91.69 82 ALA A N 1
ATOM 601 C CA . ALA A 1 82 ? -18.981 8.594 12.846 1.00 91.69 82 ALA A CA 1
ATOM 602 C C . ALA A 1 82 ? -18.219 9.936 12.857 1.00 91.69 82 ALA A C 1
ATOM 604 O O . ALA A 1 82 ? -18.252 10.672 13.846 1.00 91.69 82 ALA A O 1
ATOM 605 N N . GLY A 1 83 ? -17.535 10.259 11.753 1.00 87.94 83 GLY A N 1
ATOM 606 C CA . GLY A 1 83 ? -16.768 11.500 11.612 1.00 87.94 83 GLY A CA 1
ATOM 607 C C . GLY A 1 83 ? -15.366 11.445 12.222 1.00 87.94 83 GLY A C 1
ATOM 608 O O . GLY A 1 83 ? -14.722 12.484 12.365 1.00 87.94 83 GLY A O 1
ATOM 609 N N . THR A 1 84 ? -14.894 10.250 12.588 1.00 92.00 84 THR A N 1
ATOM 610 C CA . THR A 1 84 ? -13.483 9.999 12.894 1.00 92.00 84 THR A CA 1
ATOM 611 C C . THR A 1 84 ? -12.818 9.233 11.757 1.00 92.00 84 THR A C 1
ATOM 613 O O . THR A 1 84 ? -13.409 8.319 11.182 1.00 92.00 84 THR A O 1
ATOM 616 N N . THR A 1 85 ? -11.574 9.612 11.470 1.00 96.38 85 THR A N 1
ATOM 617 C CA . THR A 1 85 ? -10.711 8.977 10.473 1.00 96.38 85 THR A CA 1
ATOM 618 C C . THR A 1 85 ? -9.877 7.895 11.151 1.00 96.38 85 THR A C 1
ATOM 620 O O . THR A 1 85 ? -8.974 8.207 11.929 1.00 96.38 85 THR A O 1
ATOM 623 N N . GLU A 1 86 ? -10.160 6.629 10.864 1.00 97.44 86 GLU A N 1
ATOM 624 C CA . GLU A 1 86 ? -9.440 5.493 11.453 1.00 97.44 86 GLU A CA 1
ATOM 625 C C . GLU A 1 86 ? -8.692 4.708 10.373 1.00 97.44 86 GLU A C 1
ATOM 627 O O . GLU A 1 86 ? -9.251 4.444 9.307 1.00 97.44 86 GLU A O 1
ATOM 632 N N . LEU A 1 87 ? -7.451 4.287 10.637 1.00 97.88 87 LEU A N 1
ATOM 633 C CA . LEU A 1 87 ? -6.711 3.412 9.718 1.00 97.88 87 LEU A CA 1
ATOM 634 C C . LEU A 1 87 ? -7.022 1.951 10.039 1.00 97.88 87 LEU A C 1
ATOM 636 O O . LEU A 1 87 ? -6.883 1.530 11.187 1.00 97.88 87 LEU A O 1
ATOM 640 N N . TRP A 1 88 ? -7.372 1.165 9.025 1.00 98.31 88 TRP A N 1
ATOM 641 C CA . TRP A 1 88 ? -7.746 -0.239 9.169 1.00 98.31 88 TRP A CA 1
ATOM 642 C C . TRP A 1 88 ? -6.956 -1.145 8.219 1.00 98.31 88 TRP A C 1
ATOM 644 O O . TRP A 1 88 ? -6.541 -0.740 7.129 1.00 98.31 88 TRP A O 1
ATOM 654 N N . PHE A 1 89 ? -6.759 -2.390 8.657 1.00 98.38 89 PHE A N 1
ATOM 655 C CA . PHE A 1 89 ? -6.254 -3.495 7.851 1.00 98.38 89 PHE A CA 1
ATOM 656 C C . PHE A 1 89 ? -7.261 -4.646 7.840 1.00 98.38 89 PHE A C 1
ATOM 658 O O . PHE A 1 89 ? -7.748 -5.034 8.901 1.00 98.38 89 PHE A O 1
ATOM 665 N N . THR A 1 90 ? -7.522 -5.219 6.667 1.00 98.19 90 THR A N 1
ATOM 666 C CA . THR A 1 90 ? -8.358 -6.420 6.504 1.00 98.19 90 THR A CA 1
ATOM 667 C C . THR A 1 90 ? -7.504 -7.552 5.949 1.00 98.19 90 THR A C 1
ATOM 669 O O . THR A 1 90 ? -6.787 -7.359 4.963 1.00 98.19 90 THR A O 1
ATOM 672 N N . THR A 1 91 ? -7.530 -8.719 6.596 1.00 98.12 91 THR A N 1
ATOM 673 C CA . THR A 1 91 ? -6.805 -9.908 6.117 1.00 98.12 91 THR A CA 1
ATOM 674 C C . THR A 1 91 ? -7.448 -10.480 4.852 1.00 98.12 91 THR A C 1
ATOM 676 O O . THR A 1 91 ? -8.580 -10.157 4.511 1.00 98.12 91 THR A O 1
ATOM 679 N N . ASP A 1 92 ? -6.761 -11.402 4.182 1.00 97.25 92 ASP A N 1
ATOM 680 C CA . ASP A 1 92 ? -7.299 -12.137 3.028 1.00 97.25 92 ASP A CA 1
ATOM 681 C C . ASP A 1 92 ? -8.452 -13.101 3.376 1.00 97.25 92 ASP A C 1
ATOM 683 O O . ASP A 1 92 ? -9.084 -13.663 2.482 1.00 97.25 92 ASP A O 1
ATOM 687 N N . ALA A 1 93 ? -8.723 -13.288 4.672 1.00 96.38 93 ALA A N 1
ATOM 688 C CA . ALA A 1 93 ? -9.851 -14.041 5.213 1.00 96.38 93 ALA A CA 1
ATOM 689 C C . ALA A 1 93 ? -10.979 -13.136 5.755 1.00 96.38 93 ALA A C 1
ATOM 691 O O . ALA A 1 93 ? -11.876 -13.639 6.435 1.00 96.38 93 ALA A O 1
ATOM 692 N N . GLY A 1 94 ? -10.906 -11.821 5.523 1.00 96.50 94 GLY A N 1
ATOM 693 C CA . GLY A 1 94 ? -11.939 -10.861 5.925 1.00 96.50 94 GLY A CA 1
ATOM 694 C C . GLY A 1 94 ? -11.915 -10.448 7.391 1.00 96.50 94 GLY A C 1
ATOM 695 O O . GLY A 1 94 ? -12.900 -9.924 7.908 1.00 96.50 94 GLY A O 1
ATOM 696 N N . ALA A 1 95 ? -10.812 -10.694 8.104 1.00 97.12 95 ALA A N 1
ATOM 697 C CA . ALA A 1 95 ? -10.682 -10.240 9.483 1.00 97.12 95 ALA A CA 1
ATOM 698 C C . ALA A 1 95 ? -10.197 -8.784 9.525 1.00 97.12 95 ALA A C 1
ATOM 700 O O . ALA A 1 95 ? -9.072 -8.487 9.118 1.00 97.12 95 ALA A O 1
ATOM 701 N N . ASP A 1 96 ? -11.031 -7.896 10.065 1.00 97.88 96 ASP A N 1
ATOM 702 C CA . ASP A 1 96 ? -10.745 -6.467 10.204 1.00 97.88 96 ASP A CA 1
ATOM 703 C C . ASP A 1 96 ? -9.970 -6.145 11.490 1.00 97.88 96 ASP A C 1
ATOM 705 O O . ASP A 1 96 ? -10.292 -6.625 12.578 1.00 97.88 96 ASP A O 1
ATOM 709 N N . THR A 1 97 ? -8.964 -5.277 11.388 1.00 97.94 97 THR A N 1
ATOM 710 C CA . THR A 1 97 ? -8.164 -4.779 12.514 1.00 97.94 97 THR A CA 1
ATOM 711 C C . THR A 1 97 ? -7.937 -3.274 12.391 1.00 97.94 97 THR A C 1
ATOM 713 O O . THR A 1 97 ? -7.382 -2.803 11.399 1.00 97.94 97 THR A O 1
ATOM 716 N N . LYS A 1 98 ? -8.314 -2.512 13.423 1.00 97.56 98 LYS A N 1
ATOM 717 C CA . LYS A 1 98 ? -7.971 -1.087 13.542 1.00 97.56 98 LYS A CA 1
ATOM 718 C C . LYS A 1 98 ? -6.494 -0.929 13.911 1.00 97.56 98 LYS A C 1
ATOM 720 O O . LYS A 1 98 ? -6.014 -1.598 14.823 1.00 97.56 98 LYS A O 1
ATOM 725 N N . ILE A 1 99 ? -5.797 -0.024 13.231 1.00 97.50 99 ILE A N 1
ATOM 726 C CA . ILE A 1 99 ? -4.367 0.252 13.417 1.00 97.50 99 ILE A CA 1
ATOM 727 C C . ILE A 1 99 ? -4.138 1.524 14.243 1.00 97.50 99 ILE A C 1
ATOM 729 O O . ILE A 1 99 ? -3.324 1.499 15.165 1.00 97.50 99 ILE A O 1
ATOM 733 N N . VAL A 1 100 ? -4.856 2.612 13.937 1.00 91.94 100 VAL A N 1
ATOM 734 C CA . VAL A 1 100 ? -4.850 3.890 14.682 1.00 91.94 100 VAL A CA 1
ATOM 735 C C . VAL A 1 100 ? -6.230 4.526 14.682 1.00 91.94 100 VAL A C 1
ATOM 737 O O . VAL A 1 100 ? -6.956 4.368 13.674 1.00 91.94 100 VAL A O 1
#

Organism: NCBI:txid412755

Solvent-accessible surface area (backbone atoms only — not comparable to full-atom values): 6415 Å² total; per-residue (Å²): 134,71,88,52,102,85,51,86,75,89,80,76,99,69,74,90,81,60,102,74,59,60,84,41,68,46,52,60,83,93,58,38,49,40,38,33,36,78,87,67,25,32,10,32,54,41,86,47,87,46,63,68,30,69,66,74,89,83,90,69,76,66,33,88,66,83,77,85,66,42,84,92,39,65,45,81,50,30,34,50,60,91,89,38,88,31,41,34,39,30,42,38,84,64,53,77,42,81,77,90

Nearest PDB structures (foldseek):
  6wv2-assembly1_A  TM=4.465E-01  e=1.730E+00  Streptococcus pyogenes phage H4489A
  2wb3-assembly1_A  TM=3.874E-01  e=2.090E+00  Streptococcus pyogenes
  2c3f-assembly1_A  TM=3.537E-01  e=1.962E+00  Streptococcus pyogenes
  6x3m-assembly2_D  TM=4.343E-01  e=3.686E+00  Streptococcus pyogenes phage H4489A
  6x3m-assembly1_B  TM=4.440E-01  e=8.907E+00  Streptococcus pyogenes phage H4489A

Mean predicted aligned error: 8.9 Å